Protein AF-A0A8H3C9H0-F1 (afdb_monomer_lite)

Secondary structure (DSSP, 8-state):
-------------PPPP------------------SS----SS---TTTT--GGGT--EEEE-SSEEEEE-SS-SSSS-EEEEESS----GGG--GGGHHHHHHHHHHHHHHHHHTT--GGG---

Sequence (125 aa):
MFSAPATSSLISVRRLDPTSMLICTRNQAIELKDDAHGSSTALNKCVFCDVRKELGFAVVYENDELIVFKDRNPAAKEHLLVITRRHVESIKSLNASDIPLLLRMRNAGSEALRALGISDDHQRY

Radius of gyration: 28.38 Å; chains: 1; bounding box: 62×46×79 Å

Foldseek 3Di:
DDDDDDDDDDDDDDDDDDDDDDDDDDDDDPPPPPPDDDDDDDDDPPPVLDDDVVVPWQWQDDDPFKTKTFDPDDPDPGDIDIDTNGDDPDPVPDDPVCVVVVVVSVVRVCVSCVVVVHHPVPDDD

Organism: NCBI:txid456999

pLDDT: mean 76.18, std 22.74, range [30.81, 97.0]

Structure (mmCIF, N/CA/C/O backbone):
data_AF-A0A8H3C9H0-F1
#
_entry.id   AF-A0A8H3C9H0-F1
#
loop_
_atom_site.group_PDB
_atom_site.id
_atom_site.type_symbol
_atom_site.label_atom_id
_atom_site.label_alt_id
_atom_site.label_comp_id
_atom_site.label_asym_id
_atom_site.label_entity_id
_atom_site.label_seq_id
_atom_site.pdbx_PDB_ins_code
_atom_site.Cartn_x
_atom_site.Cartn_y
_atom_site.Cartn_z
_atom_site.occupancy
_atom_site.B_iso_or_equiv
_atom_site.auth_seq_id
_atom_site.auth_comp_id
_atom_site.auth_asym_id
_atom_site.auth_atom_id
_atom_site.pdbx_PDB_model_num
ATOM 1 N N . MET A 1 1 ? -45.634 -12.107 63.632 1.00 44.91 1 MET A N 1
ATOM 2 C CA . MET A 1 1 ? -45.842 -10.875 64.428 1.00 44.91 1 MET A CA 1
ATOM 3 C C . MET A 1 1 ? -44.656 -9.948 64.182 1.00 44.91 1 MET A C 1
ATOM 5 O O . MET A 1 1 ? -43.566 -10.478 64.024 1.00 44.91 1 MET A O 1
ATOM 9 N N . PHE A 1 2 ? -44.903 -8.629 64.138 1.00 37.78 2 PHE A N 1
ATOM 10 C CA . PHE A 1 2 ? -44.046 -7.508 63.679 1.00 37.78 2 PHE A CA 1
ATOM 11 C C . PHE A 1 2 ? -44.019 -7.340 62.149 1.00 37.78 2 PHE A C 1
ATOM 13 O O . PHE A 1 2 ? -43.265 -8.003 61.455 1.00 37.78 2 PHE A O 1
ATOM 20 N N . SER A 1 3 ? -45.025 -6.700 61.541 1.00 33.75 3 SER A N 1
ATOM 21 C CA . SER A 1 3 ? -45.382 -5.263 61.555 1.00 33.75 3 SER A CA 1
ATOM 22 C C . SER A 1 3 ? -44.384 -4.395 60.787 1.00 33.75 3 SER A C 1
ATOM 24 O O . SER A 1 3 ? -43.254 -4.200 61.223 1.00 33.75 3 SER A O 1
ATOM 26 N N . ALA A 1 4 ? -44.860 -3.852 59.662 1.00 45.81 4 ALA A N 1
ATOM 27 C CA . ALA A 1 4 ? -44.258 -2.739 58.932 1.00 45.81 4 ALA A CA 1
ATOM 28 C C . ALA A 1 4 ? -44.182 -1.471 59.810 1.00 45.81 4 ALA A C 1
ATOM 30 O O . ALA A 1 4 ? -44.841 -1.402 60.855 1.00 45.81 4 ALA A O 1
ATOM 31 N N . PRO A 1 5 ? -43.435 -0.446 59.363 1.00 51.41 5 PRO A N 1
ATOM 32 C CA . PRO A 1 5 ? -44.154 0.676 58.759 1.00 51.41 5 PRO A CA 1
ATOM 33 C C . PRO A 1 5 ? -43.465 1.313 57.539 1.00 51.41 5 PRO A C 1
ATOM 35 O O . PRO A 1 5 ? -42.270 1.176 57.296 1.00 51.41 5 PRO A O 1
ATOM 38 N N . ALA A 1 6 ? -44.294 2.025 56.780 1.00 46.22 6 ALA A N 1
ATOM 39 C CA . ALA A 1 6 ? -43.964 2.844 55.626 1.00 46.22 6 ALA A CA 1
ATOM 40 C C . ALA A 1 6 ? -43.165 4.104 55.992 1.00 46.22 6 ALA A C 1
ATOM 42 O O . ALA A 1 6 ? -43.411 4.706 57.036 1.00 46.22 6 ALA A O 1
ATOM 43 N N . THR A 1 7 ? -42.335 4.590 55.065 1.00 50.25 7 THR A N 1
ATOM 44 C CA . THR A 1 7 ? -41.917 5.996 55.038 1.00 50.25 7 THR A CA 1
ATOM 45 C C . THR A 1 7 ? -41.959 6.555 53.616 1.00 50.25 7 THR A C 1
ATOM 47 O O . THR A 1 7 ? -41.186 6.220 52.724 1.00 50.25 7 THR A O 1
ATOM 50 N N . SER A 1 8 ? -42.947 7.428 53.443 1.00 45.56 8 SER A N 1
ATOM 51 C CA . SER A 1 8 ? -43.071 8.462 52.422 1.00 45.56 8 SER A CA 1
ATOM 52 C C . SER A 1 8 ? -41.812 9.334 52.356 1.00 45.56 8 SER A C 1
ATOM 54 O O . SER A 1 8 ? -41.285 9.727 53.396 1.00 45.56 8 SER A O 1
ATOM 56 N N . SER A 1 9 ? -41.351 9.687 51.153 1.00 50.50 9 SER A N 1
ATOM 57 C CA . SER A 1 9 ? -40.439 10.820 50.938 1.00 50.50 9 SER A CA 1
ATOM 58 C C . SER A 1 9 ? -40.607 11.406 49.533 1.00 50.50 9 SER A C 1
ATOM 60 O O . SER A 1 9 ? -39.954 11.017 48.574 1.00 50.50 9 SER A O 1
ATOM 62 N N . LEU A 1 10 ? -41.559 12.338 49.470 1.00 48.50 10 LEU A N 1
ATOM 63 C CA . LEU A 1 10 ? -41.477 13.671 48.864 1.00 48.50 10 LEU A CA 1
ATOM 64 C C . LEU A 1 10 ? -40.963 13.819 47.419 1.00 48.50 10 LEU A C 1
ATOM 66 O O . LEU A 1 10 ? -39.772 13.853 47.122 1.00 48.50 10 LEU A O 1
ATOM 70 N N . ILE A 1 11 ? -41.939 14.110 46.559 1.00 44.66 11 ILE A N 1
ATOM 71 C CA . ILE A 1 11 ? -41.829 14.851 45.301 1.00 44.66 11 ILE A 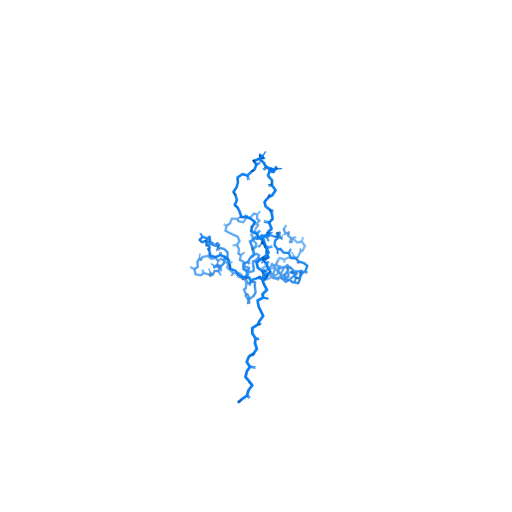CA 1
ATOM 72 C C . ILE A 1 11 ? -41.070 16.168 45.544 1.00 44.66 11 ILE A C 1
ATOM 74 O O . ILE A 1 11 ? -41.535 17.027 46.294 1.00 44.66 11 ILE A O 1
ATOM 78 N N . SER A 1 12 ? -39.926 16.355 44.880 1.00 44.44 12 SER A N 1
ATOM 79 C CA . SER A 1 12 ? -39.253 17.656 44.798 1.00 44.44 12 SER A CA 1
ATOM 80 C C . SER A 1 12 ? -39.630 18.339 43.486 1.00 44.44 12 SER A C 1
ATOM 82 O O . SER A 1 12 ? -39.139 17.995 42.412 1.00 44.44 12 SER A O 1
ATOM 84 N N . VAL A 1 13 ? -40.536 19.310 43.587 1.00 44.16 13 VAL A N 1
ATOM 85 C CA . VAL A 1 13 ? -40.874 20.255 42.520 1.00 44.16 13 VAL A CA 1
ATOM 86 C C . VAL A 1 13 ? -39.705 21.229 42.378 1.00 44.16 13 VAL A C 1
ATOM 88 O O . VAL A 1 13 ? -39.478 22.059 43.259 1.00 44.16 13 VAL A O 1
ATOM 91 N N . ARG A 1 14 ? -38.951 21.152 41.277 1.00 48.72 14 ARG A N 1
ATOM 92 C CA . ARG A 1 14 ? -38.023 22.229 40.910 1.00 48.72 14 ARG A CA 1
ATOM 93 C C . ARG A 1 14 ? -38.768 23.273 40.084 1.00 48.72 14 ARG A C 1
ATOM 95 O O . ARG A 1 14 ? -39.446 22.950 39.114 1.00 48.72 14 ARG A O 1
ATOM 102 N N . ARG A 1 15 ? -38.657 24.521 40.543 1.00 43.53 15 ARG A N 1
ATOM 103 C CA . ARG A 1 15 ? -39.231 25.731 39.949 1.00 43.53 15 ARG A CA 1
ATOM 104 C C . ARG A 1 15 ? -38.775 25.889 38.495 1.00 43.53 15 ARG A C 1
ATOM 106 O O . ARG A 1 15 ? -37.584 25.778 38.221 1.00 43.53 15 ARG A O 1
ATOM 113 N N . LEU A 1 16 ? -39.719 26.192 37.604 1.00 44.84 16 LEU A N 1
ATOM 114 C CA . LEU A 1 16 ? -39.423 26.804 36.311 1.00 44.84 16 LEU A CA 1
ATOM 115 C C . LEU A 1 16 ? -39.051 28.272 36.547 1.00 44.84 16 LEU A C 1
ATOM 117 O O . LEU A 1 16 ? -39.816 29.002 37.178 1.00 44.84 16 LEU A O 1
ATOM 121 N N . ASP A 1 17 ? -37.884 28.680 36.055 1.00 51.53 17 ASP A N 1
ATOM 122 C CA . ASP A 1 17 ? -37.492 30.087 35.995 1.00 51.53 17 ASP A CA 1
ATOM 123 C C . ASP A 1 17 ? -38.123 30.746 34.747 1.00 51.53 17 ASP A C 1
ATOM 125 O O . ASP A 1 17 ? -38.051 30.162 33.661 1.00 51.53 17 ASP A O 1
ATOM 129 N N . PRO A 1 18 ? -38.786 31.911 34.870 1.00 47.03 18 PRO A N 1
ATOM 130 C CA . PRO A 1 18 ? -39.618 32.475 33.807 1.00 47.03 18 PRO A CA 1
ATOM 131 C C . PRO A 1 18 ? -38.886 33.378 32.795 1.00 47.03 18 PRO A C 1
ATOM 133 O O . PRO A 1 18 ? -39.558 34.068 32.029 1.00 47.03 18 PRO A O 1
ATOM 136 N N . THR A 1 19 ? -37.548 33.391 32.728 1.00 43.81 19 THR A N 1
ATOM 137 C CA . THR A 1 19 ? -36.838 34.419 31.936 1.00 43.81 19 THR A CA 1
ATOM 138 C C . THR A 1 19 ? -35.693 33.883 31.069 1.00 43.81 19 THR A C 1
ATOM 140 O O . THR A 1 19 ? -34.533 34.230 31.259 1.00 43.81 19 THR A O 1
ATOM 143 N N . SER A 1 20 ? -36.001 33.082 30.044 1.00 43.41 20 SER A N 1
ATOM 144 C CA . SER A 1 20 ? -35.116 32.957 28.866 1.00 43.41 20 SER A CA 1
ATOM 145 C C . SER A 1 20 ? -35.881 32.655 27.571 1.00 43.41 20 SER A C 1
ATOM 147 O O . SER A 1 20 ? -35.597 31.733 26.809 1.00 43.41 20 SER A O 1
ATOM 149 N N . MET A 1 21 ? -36.869 33.498 27.270 1.00 40.41 21 MET A N 1
ATOM 150 C CA . MET A 1 21 ? -37.310 33.688 25.889 1.00 40.41 21 MET A CA 1
ATOM 151 C C . MET A 1 21 ? -36.225 34.479 25.136 1.00 40.41 21 MET A C 1
ATOM 153 O O . MET A 1 21 ? -36.143 35.689 25.298 1.00 40.41 21 MET A O 1
ATOM 157 N N . LEU A 1 22 ? -35.382 33.801 24.349 1.00 40.22 22 LEU A N 1
ATOM 158 C CA . LEU A 1 22 ? -35.253 34.017 22.896 1.00 40.22 22 LEU A CA 1
ATOM 159 C C . LEU A 1 22 ? -34.189 33.068 22.282 1.00 40.22 22 LEU A C 1
ATOM 161 O O . LEU A 1 22 ? -32.989 33.291 22.374 1.00 40.22 22 LEU A O 1
ATOM 165 N N . ILE A 1 23 ? -34.707 32.048 21.585 1.00 38.81 23 ILE A N 1
ATOM 166 C CA . ILE A 1 23 ? -34.220 31.461 20.321 1.00 38.81 23 ILE A CA 1
ATOM 167 C C . ILE A 1 23 ? -32.865 30.719 20.336 1.00 38.81 23 ILE A C 1
ATOM 169 O O . ILE A 1 23 ? -31.824 31.264 19.997 1.00 38.81 23 ILE A O 1
ATOM 173 N N . CYS A 1 24 ? -32.931 29.395 20.481 1.00 30.81 24 CYS A N 1
ATOM 174 C CA . CYS A 1 24 ? -32.524 28.512 19.384 1.00 30.81 24 CYS A CA 1
ATOM 175 C C . CYS A 1 24 ? -33.338 27.218 19.478 1.00 30.81 24 CYS A C 1
ATOM 177 O O . CYS A 1 24 ? -33.332 26.506 20.480 1.00 30.81 24 CYS A O 1
ATOM 179 N N . THR A 1 25 ? -34.147 26.978 18.459 1.00 39.56 25 THR A N 1
ATOM 180 C CA . THR A 1 25 ? -35.031 25.826 18.345 1.00 39.56 25 THR A CA 1
ATOM 181 C C . THR A 1 25 ? -34.257 24.514 18.314 1.00 39.56 25 THR A C 1
ATOM 183 O O . THR A 1 25 ? -33.385 24.332 17.477 1.00 39.56 25 THR A O 1
ATOM 186 N N . ARG A 1 26 ? -34.730 23.581 19.145 1.00 42.97 26 ARG A N 1
ATOM 187 C CA . ARG A 1 26 ? -34.821 22.135 18.901 1.00 42.97 26 ARG A CA 1
ATOM 188 C C . ARG A 1 26 ? -33.538 21.368 18.541 1.00 42.97 26 ARG A C 1
ATOM 190 O O . ARG A 1 26 ? -33.088 21.338 17.406 1.00 42.97 26 ARG A O 1
ATOM 197 N N . ASN A 1 27 ? -33.252 20.487 19.494 1.00 42.94 27 ASN A N 1
ATOM 198 C CA . ASN A 1 27 ? -33.105 19.044 19.322 1.00 42.94 27 ASN A CA 1
ATOM 199 C C . ASN A 1 27 ? -31.699 18.472 19.128 1.00 42.94 27 ASN A C 1
ATOM 201 O O . ASN A 1 27 ? -31.125 18.494 18.050 1.00 42.94 27 ASN A O 1
ATOM 205 N N . GLN A 1 28 ? -31.333 17.772 20.207 1.00 45.09 28 GLN A N 1
ATOM 206 C CA . GLN A 1 28 ? -30.392 16.665 20.337 1.00 45.09 28 GLN A CA 1
ATOM 207 C C . GLN A 1 28 ? -28.917 17.052 20.407 1.00 45.09 28 GLN A C 1
ATOM 209 O O . GLN A 1 28 ? -28.188 17.085 19.424 1.00 45.09 28 GLN A O 1
ATOM 214 N N . ALA A 1 29 ? -28.475 17.227 21.654 1.00 44.88 29 ALA A N 1
ATOM 215 C CA . ALA A 1 29 ? -27.148 16.801 22.056 1.00 44.88 29 ALA A CA 1
ATOM 216 C C . ALA A 1 29 ? -27.013 15.304 21.733 1.00 44.88 29 ALA A C 1
ATOM 218 O O . ALA A 1 29 ? -27.636 14.465 22.385 1.00 44.88 29 ALA A O 1
ATOM 219 N N . ILE A 1 30 ? -26.249 14.980 20.696 1.00 48.16 30 ILE A N 1
ATOM 220 C CA . ILE A 1 30 ? -25.671 13.650 20.551 1.00 48.16 30 ILE A CA 1
ATOM 221 C C . ILE A 1 30 ? -24.359 13.724 21.323 1.00 48.16 30 ILE A C 1
ATOM 223 O O . ILE A 1 30 ? -23.412 14.379 20.888 1.00 48.16 30 ILE A O 1
ATOM 227 N N . GLU A 1 31 ? -24.328 13.116 22.506 1.00 45.62 31 GLU A N 1
ATOM 228 C CA . GLU A 1 31 ? -23.061 12.812 23.161 1.00 45.62 31 GLU A CA 1
ATOM 229 C C . GLU A 1 31 ? -22.352 11.756 22.310 1.00 45.62 31 GLU A C 1
ATOM 231 O O . GLU A 1 31 ? -22.701 10.579 22.352 1.00 45.62 31 GLU A O 1
ATOM 236 N N . LEU A 1 32 ? -21.385 12.179 21.495 1.00 51.69 32 LEU A N 1
ATOM 237 C CA . LEU A 1 32 ? -20.516 11.258 20.769 1.00 51.69 32 LEU A CA 1
ATOM 238 C C . LEU A 1 32 ? -19.461 10.732 21.744 1.00 51.69 32 LEU A C 1
ATOM 240 O O . LEU A 1 32 ? -18.386 11.309 21.905 1.00 51.69 32 LEU A O 1
ATOM 244 N N . LYS A 1 33 ? -19.805 9.637 22.420 1.00 43.28 33 LYS A N 1
ATOM 245 C CA . LYS A 1 33 ? -18.835 8.669 22.929 1.00 43.28 33 LYS A CA 1
ATOM 246 C C . LYS A 1 33 ? -18.783 7.513 21.942 1.00 43.28 33 LYS A C 1
ATOM 248 O O . LYS A 1 33 ? -19.454 6.508 22.141 1.00 43.28 33 LYS A O 1
ATOM 253 N N . ASP A 1 34 ? -17.989 7.673 20.893 1.00 42.97 34 ASP A N 1
ATOM 254 C CA . ASP A 1 34 ? -17.656 6.566 20.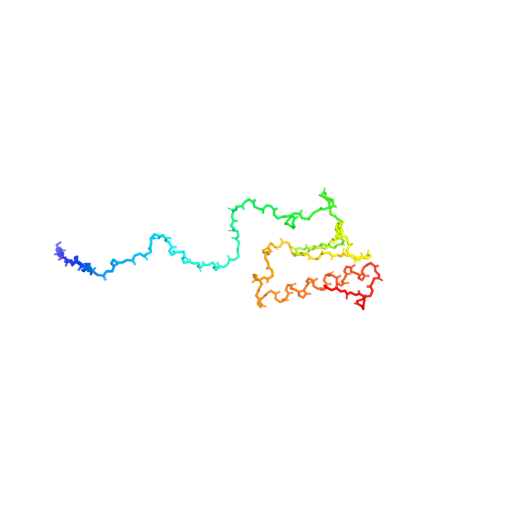002 1.00 42.97 34 ASP A CA 1
ATOM 255 C C . ASP A 1 34 ? -16.272 6.040 20.383 1.00 42.97 34 ASP A C 1
ATOM 257 O O . ASP A 1 34 ? -15.260 6.270 19.722 1.00 42.97 34 ASP A O 1
ATOM 261 N N . ASP A 1 35 ? -16.246 5.352 21.522 1.00 52.00 35 ASP A N 1
ATOM 262 C CA . ASP A 1 35 ? -15.157 4.466 21.892 1.00 52.00 35 ASP A CA 1
ATOM 263 C C . ASP A 1 35 ? -15.337 3.136 21.132 1.00 52.00 35 ASP A C 1
ATOM 265 O O . ASP A 1 35 ? -16.386 2.502 21.208 1.00 52.00 35 ASP A O 1
ATOM 269 N N . ALA A 1 36 ? -14.268 2.696 20.462 1.00 44.34 36 ALA A N 1
ATOM 270 C CA . ALA A 1 36 ? -14.043 1.355 19.903 1.00 44.34 36 ALA A CA 1
ATOM 271 C C . ALA A 1 36 ? -14.712 0.969 18.557 1.00 44.34 36 ALA A C 1
ATOM 273 O O . ALA A 1 36 ? -15.862 0.565 18.466 1.00 44.34 36 ALA A O 1
ATOM 274 N N . HIS A 1 37 ? -13.867 0.958 17.517 1.00 54.28 37 HIS A N 1
ATOM 275 C CA . HIS A 1 37 ? -13.727 -0.085 16.489 1.00 54.28 37 HIS A CA 1
ATOM 276 C C . HIS A 1 37 ? -14.972 -0.922 16.123 1.00 54.28 37 HIS A C 1
ATOM 278 O O . HIS A 1 37 ? -15.128 -2.050 16.587 1.00 54.28 37 HIS A O 1
ATOM 284 N N . GLY A 1 38 ? -15.731 -0.446 15.130 1.00 50.69 38 GLY A N 1
ATOM 285 C CA . GLY A 1 38 ? -16.519 -1.311 14.250 1.00 50.69 38 GLY A CA 1
ATOM 286 C C . GLY A 1 38 ? -17.951 -0.856 13.980 1.00 50.69 38 GLY A C 1
ATOM 287 O O . GLY A 1 38 ? -18.825 -1.019 14.818 1.00 50.69 38 GLY A O 1
ATOM 288 N N . SER A 1 39 ? -18.180 -0.479 12.717 1.00 58.94 39 SER A N 1
ATOM 289 C CA . SER A 1 39 ? -19.463 -0.477 11.997 1.00 58.94 39 SER A CA 1
ATOM 290 C C . SER A 1 39 ? -20.453 0.662 12.277 1.00 58.94 39 SER A C 1
ATOM 292 O O . SER A 1 39 ? -21.085 0.727 13.324 1.00 58.94 39 SER A O 1
ATOM 294 N N . SER A 1 40 ? -20.715 1.467 11.241 1.00 46.12 40 SER A N 1
ATOM 295 C CA . SER A 1 40 ? -22.002 2.141 11.069 1.00 46.12 40 SER A CA 1
ATOM 296 C C . SER A 1 40 ? -22.538 1.848 9.668 1.00 46.12 40 SER A C 1
ATOM 298 O O . SER A 1 40 ? -21.971 2.213 8.638 1.00 46.12 40 SER A O 1
ATOM 300 N N . THR A 1 41 ? -23.625 1.091 9.656 1.00 51.84 41 THR A N 1
ATOM 301 C CA . THR A 1 41 ? -24.437 0.687 8.515 1.00 51.84 41 THR A CA 1
ATOM 302 C C . THR A 1 41 ? -25.117 1.887 7.855 1.00 51.84 41 THR A C 1
ATOM 304 O O . THR A 1 41 ? -26.192 2.292 8.286 1.00 51.84 41 THR A O 1
ATOM 307 N N . ALA A 1 42 ? -24.545 2.395 6.759 1.00 43.69 42 ALA A N 1
ATOM 308 C CA . ALA A 1 42 ? -25.278 3.105 5.706 1.00 43.69 42 ALA A CA 1
ATOM 309 C C . ALA A 1 42 ? -24.496 3.089 4.372 1.00 43.69 42 ALA A C 1
ATOM 311 O O . ALA A 1 42 ? -23.614 3.904 4.138 1.00 43.69 42 ALA A O 1
ATOM 312 N N . LEU A 1 43 ? -24.816 2.106 3.521 1.00 49.78 43 LEU A N 1
ATOM 313 C CA . LEU A 1 43 ? -24.718 2.071 2.046 1.00 49.78 43 LEU A CA 1
ATOM 314 C C . LEU A 1 43 ? -23.579 2.812 1.306 1.00 49.78 43 LEU A C 1
ATOM 316 O O . LEU A 1 43 ? -23.778 3.228 0.171 1.00 49.78 43 LEU A O 1
ATOM 320 N N . ASN A 1 44 ? -22.361 2.863 1.836 1.00 57.16 44 ASN A N 1
ATOM 321 C CA . ASN A 1 44 ? -21.181 3.174 1.029 1.00 57.16 44 ASN A CA 1
ATOM 322 C C . ASN A 1 44 ? -20.303 1.928 0.933 1.00 57.16 44 ASN A C 1
ATOM 324 O O . ASN A 1 44 ? -19.451 1.670 1.780 1.00 57.16 44 ASN A O 1
ATOM 328 N N . LYS A 1 45 ? -20.542 1.113 -0.103 1.00 79.06 45 LYS A N 1
ATOM 329 C CA . LYS A 1 45 ? -19.651 -0.001 -0.450 1.00 79.06 45 LYS A CA 1
ATOM 330 C C . LYS A 1 45 ? -18.301 0.591 -0.854 1.00 79.06 45 LYS A C 1
ATOM 332 O O . LYS A 1 45 ? -18.139 1.056 -1.978 1.00 79.06 45 LYS A O 1
ATOM 337 N N . CYS A 1 46 ? -17.351 0.625 0.076 1.00 88.12 46 CYS A N 1
ATOM 338 C CA . CYS A 1 46 ? -15.993 1.061 -0.214 1.00 88.12 46 CYS A CA 1
ATOM 339 C C . CYS A 1 46 ? -15.371 0.110 -1.243 1.00 88.12 46 CYS A C 1
ATOM 341 O O . CYS A 1 46 ? -15.302 -1.099 -1.018 1.00 88.12 46 CYS A O 1
ATOM 343 N N . VAL A 1 47 ? -14.895 0.664 -2.359 1.00 88.69 47 VAL A N 1
ATOM 344 C CA . VAL A 1 47 ? -14.283 -0.102 -3.459 1.00 88.69 47 VAL A CA 1
ATOM 345 C C . VAL A 1 47 ? -13.008 -0.840 -3.042 1.00 88.69 47 VAL A C 1
ATOM 347 O O . VAL A 1 47 ? -12.615 -1.796 -3.699 1.00 88.69 47 VAL A O 1
ATOM 350 N N . PHE A 1 48 ? -12.382 -0.417 -1.940 1.00 91.44 48 PHE A N 1
ATOM 351 C CA . PHE A 1 48 ? -11.156 -1.008 -1.407 1.00 91.44 48 PHE A CA 1
ATOM 352 C C . PHE A 1 48 ? -11.404 -2.061 -0.319 1.00 91.44 48 PHE A C 1
ATOM 354 O O . PHE A 1 48 ? -10.473 -2.757 0.069 1.00 91.44 48 PHE A O 1
ATOM 361 N N . CYS A 1 49 ? -12.641 -2.218 0.167 1.00 91.31 49 CYS A N 1
ATOM 362 C CA . CYS A 1 49 ? -12.945 -3.251 1.163 1.00 91.31 49 CYS A CA 1
ATOM 363 C C . CYS A 1 49 ? -13.024 -4.664 0.565 1.00 91.31 49 CYS A C 1
ATOM 365 O O . CYS A 1 49 ? -12.870 -5.632 1.302 1.00 91.31 49 CYS A O 1
ATOM 367 N N . ASP A 1 50 ? -13.261 -4.794 -0.744 1.00 87.81 50 ASP A N 1
ATOM 368 C CA . ASP A 1 50 ? -13.327 -6.081 -1.452 1.00 87.81 50 ASP A CA 1
ATOM 369 C C . ASP A 1 50 ? -12.337 -6.087 -2.625 1.00 87.81 50 ASP A C 1
ATOM 371 O O . ASP A 1 50 ? -12.715 -6.081 -3.795 1.00 87.81 50 ASP A O 1
ATOM 375 N N . VAL A 1 51 ? -11.041 -6.032 -2.310 1.00 91.88 51 VAL A N 1
ATOM 376 C CA . VAL A 1 51 ? -9.976 -6.188 -3.308 1.00 91.88 51 VAL A CA 1
ATOM 377 C C . VAL A 1 51 ? -9.641 -7.666 -3.443 1.00 91.88 51 VAL A C 1
ATOM 379 O O . VAL A 1 51 ? -9.117 -8.284 -2.517 1.00 91.88 51 VAL A O 1
ATOM 382 N N . ARG A 1 52 ? -9.934 -8.222 -4.619 1.00 90.88 52 ARG A N 1
ATOM 383 C CA . ARG A 1 52 ? -9.660 -9.618 -4.974 1.00 90.88 52 ARG A CA 1
ATOM 384 C C . ARG A 1 52 ? -9.391 -9.761 -6.468 1.00 90.88 52 ARG A C 1
ATOM 386 O O . ARG A 1 52 ? -9.884 -8.968 -7.276 1.00 90.88 52 ARG A O 1
ATOM 393 N N . LYS A 1 53 ? -8.609 -10.773 -6.844 1.00 89.88 53 LYS A N 1
ATOM 394 C CA . LYS A 1 53 ? -8.168 -10.985 -8.235 1.00 89.88 53 LYS A CA 1
ATOM 395 C C . LYS A 1 53 ? -9.348 -11.222 -9.183 1.00 89.88 53 LYS A C 1
ATOM 397 O O . LYS A 1 53 ? -9.311 -10.774 -10.324 1.00 89.88 53 LYS A O 1
ATOM 402 N N . GLU A 1 54 ? -10.429 -11.832 -8.698 1.00 90.50 54 GLU A N 1
ATOM 403 C CA . GLU A 1 54 ? -11.646 -12.127 -9.469 1.00 90.50 54 GLU A CA 1
ATOM 404 C C . GLU A 1 54 ? -12.399 -10.859 -9.896 1.00 90.50 54 GLU A C 1
ATOM 406 O O . GLU A 1 54 ? -13.132 -10.881 -10.881 1.00 90.50 54 GLU A O 1
ATOM 411 N N . LEU A 1 55 ? -12.203 -9.744 -9.183 1.00 88.94 55 LEU A N 1
ATOM 412 C CA . LEU A 1 55 ? -12.763 -8.436 -9.535 1.00 88.94 55 LEU A CA 1
ATOM 413 C C . LEU A 1 55 ? -11.841 -7.622 -10.462 1.00 88.94 55 LEU A C 1
ATOM 415 O O . LEU A 1 55 ? -12.121 -6.459 -10.741 1.00 88.94 55 LEU A O 1
ATOM 419 N N . GLY A 1 56 ? -10.751 -8.223 -10.954 1.00 91.31 56 GLY A N 1
ATOM 420 C CA . GLY A 1 56 ? -9.827 -7.605 -11.907 1.00 91.31 56 GLY A CA 1
ATOM 421 C C . GLY A 1 56 ? -8.690 -6.799 -11.275 1.00 91.31 56 GLY A C 1
ATOM 422 O O . GLY A 1 56 ? -7.990 -6.080 -11.986 1.00 91.31 56 GLY A O 1
ATOM 423 N N . PHE A 1 57 ? -8.477 -6.905 -9.960 1.00 94.50 57 PHE A N 1
ATOM 424 C CA . PHE A 1 57 ? -7.334 -6.270 -9.304 1.00 94.50 57 PHE A CA 1
ATOM 425 C C . PHE A 1 57 ? -6.039 -7.040 -9.580 1.00 94.50 57 PHE A C 1
ATOM 427 O O . PHE A 1 57 ? -5.946 -8.247 -9.352 1.00 94.50 57 PHE A O 1
ATOM 434 N N . ALA A 1 58 ? -5.002 -6.322 -10.014 1.00 95.00 58 ALA A N 1
ATOM 435 C CA . ALA A 1 58 ? -3.664 -6.869 -10.220 1.00 95.00 58 ALA A CA 1
ATOM 436 C C . ALA A 1 58 ? -2.899 -6.948 -8.887 1.00 95.00 58 ALA A C 1
ATOM 438 O O . ALA A 1 58 ? -2.002 -6.146 -8.623 1.00 95.00 58 ALA A O 1
ATOM 439 N N . VAL A 1 59 ? -3.303 -7.889 -8.029 1.00 95.00 59 VAL A N 1
ATOM 440 C CA . VAL A 1 59 ? -2.711 -8.115 -6.701 1.00 95.00 59 VAL A CA 1
ATOM 441 C C . VAL A 1 59 ? -1.324 -8.743 -6.836 1.00 95.00 59 VAL A C 1
ATOM 443 O O . VAL A 1 59 ? -1.179 -9.804 -7.446 1.00 95.00 59 VAL A O 1
ATOM 446 N N . VAL A 1 60 ? -0.321 -8.091 -6.245 1.00 94.12 60 VAL A N 1
ATOM 447 C CA . VAL A 1 60 ? 1.092 -8.513 -6.269 1.00 94.12 60 VAL A CA 1
ATOM 448 C C . VAL A 1 60 ? 1.548 -9.110 -4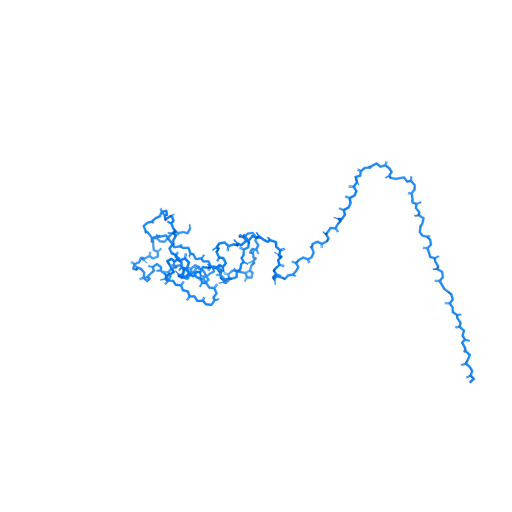.940 1.00 94.12 60 VAL A C 1
ATOM 450 O O . VAL A 1 60 ? 2.407 -9.985 -4.929 1.00 94.12 60 VAL A O 1
ATOM 453 N N . TYR A 1 61 ? 0.956 -8.666 -3.833 1.00 91.75 61 TYR A N 1
ATOM 454 C CA . TYR A 1 61 ? 1.251 -9.139 -2.486 1.00 91.75 61 TYR A CA 1
ATOM 455 C C . TYR A 1 61 ? -0.030 -9.114 -1.658 1.00 91.75 61 TYR A C 1
ATOM 457 O O . TYR A 1 61 ? -0.837 -8.193 -1.777 1.00 91.75 61 TYR A O 1
ATOM 465 N N . GLU A 1 62 ? -0.219 -10.117 -0.813 1.00 92.50 62 GLU A N 1
ATOM 466 C CA . GLU A 1 62 ? -1.419 -10.270 -0.001 1.00 92.50 62 GLU A CA 1
ATOM 467 C C . GLU A 1 62 ? -1.070 -11.059 1.258 1.00 92.50 62 GLU A C 1
ATOM 469 O O . GLU A 1 62 ? -0.420 -12.100 1.181 1.00 92.50 62 GLU A O 1
ATOM 474 N N . ASN A 1 63 ? -1.494 -10.556 2.413 1.00 92.00 63 ASN A N 1
ATOM 475 C CA . ASN A 1 63 ? -1.441 -11.269 3.681 1.00 92.00 63 ASN A CA 1
ATOM 476 C C . ASN A 1 63 ? -2.740 -11.017 4.478 1.00 92.00 63 ASN A C 1
ATOM 478 O O . ASN A 1 63 ? -3.714 -10.461 3.950 1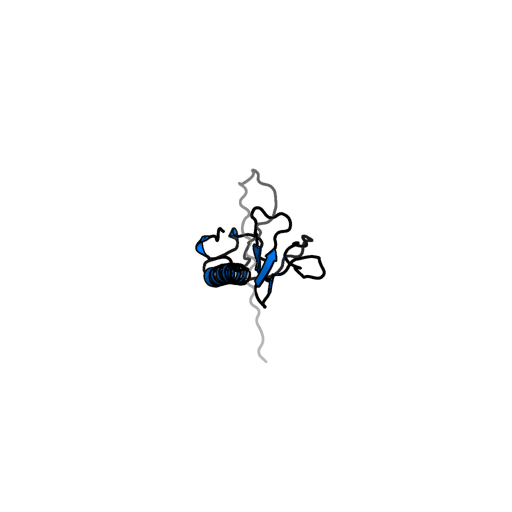.00 92.00 63 ASN A O 1
ATOM 482 N N . ASP A 1 64 ? -2.760 -11.439 5.743 1.00 91.94 64 ASP A N 1
ATOM 483 C CA . ASP A 1 64 ? -3.946 -11.352 6.604 1.00 91.94 64 ASP A CA 1
ATOM 484 C C . ASP A 1 64 ? -4.360 -9.907 6.941 1.00 91.94 64 ASP A C 1
ATOM 486 O O . ASP A 1 64 ? -5.528 -9.641 7.219 1.00 91.94 64 ASP A O 1
ATOM 490 N N . GLU A 1 65 ? -3.429 -8.951 6.903 1.00 93.50 65 GLU A N 1
ATOM 491 C CA . GLU A 1 65 ? -3.663 -7.566 7.329 1.00 93.50 65 GLU A CA 1
ATOM 492 C C . GLU A 1 65 ? -3.638 -6.562 6.166 1.00 93.50 65 GLU A C 1
ATOM 494 O O . GLU A 1 65 ? -4.349 -5.554 6.198 1.00 93.50 65 GLU A O 1
ATOM 499 N N . LEU A 1 66 ? -2.846 -6.837 5.131 1.00 96.19 66 LEU A N 1
ATOM 500 C CA . LEU A 1 66 ? -2.474 -5.932 4.051 1.00 96.19 66 LEU A CA 1
ATOM 501 C C . LEU A 1 66 ? -2.633 -6.596 2.683 1.00 96.19 66 LEU A C 1
ATOM 503 O O . LEU A 1 66 ? -2.422 -7.796 2.506 1.00 96.19 66 LEU A O 1
ATOM 507 N N . ILE A 1 67 ? -2.932 -5.776 1.683 1.00 96.31 67 ILE A N 1
ATOM 508 C CA . ILE A 1 67 ? -2.946 -6.175 0.279 1.00 96.31 67 ILE A CA 1
ATOM 509 C C . ILE A 1 67 ? -2.313 -5.071 -0.567 1.00 96.31 67 ILE A C 1
ATOM 511 O O . ILE A 1 67 ? -2.529 -3.881 -0.330 1.00 96.31 67 ILE A O 1
ATOM 515 N N . VAL A 1 68 ? -1.497 -5.478 -1.536 1.00 96.56 68 VAL A N 1
ATOM 516 C CA . VAL A 1 68 ? -0.798 -4.590 -2.465 1.00 96.56 68 VAL A CA 1
ATOM 517 C C . VAL A 1 68 ? -1.164 -4.976 -3.884 1.00 96.56 68 VAL A C 1
ATOM 519 O O . VAL A 1 68 ? -1.066 -6.142 -4.276 1.00 96.56 68 VAL A O 1
ATOM 522 N N . PHE A 1 69 ? -1.566 -3.993 -4.678 1.00 96.50 69 PHE A N 1
ATOM 523 C CA . PHE A 1 69 ? -1.966 -4.200 -6.065 1.00 96.50 69 PHE A CA 1
ATOM 524 C C . PHE A 1 69 ? -1.547 -3.020 -6.943 1.00 96.50 69 PHE A C 1
ATOM 526 O O . PHE A 1 69 ? -1.258 -1.932 -6.444 1.00 96.50 69 PHE A O 1
ATOM 533 N N . LYS A 1 70 ? -1.490 -3.239 -8.261 1.00 95.81 70 LYS A N 1
ATOM 534 C CA . LYS A 1 70 ? -1.173 -2.170 -9.219 1.00 95.81 70 LYS A CA 1
ATOM 535 C C . LYS A 1 70 ? -2.344 -1.202 -9.363 1.00 95.81 70 LYS A C 1
ATOM 537 O O . LYS A 1 70 ? -3.487 -1.636 -9.506 1.00 95.81 70 LYS A O 1
ATOM 542 N N . ASP A 1 71 ? -2.049 0.094 -9.379 1.00 94.94 71 ASP A N 1
ATOM 543 C CA . ASP A 1 71 ? -3.049 1.117 -9.677 1.00 94.94 71 ASP A CA 1
ATOM 544 C C . ASP A 1 71 ? -3.600 0.927 -11.103 1.00 94.94 71 ASP A C 1
ATOM 546 O O 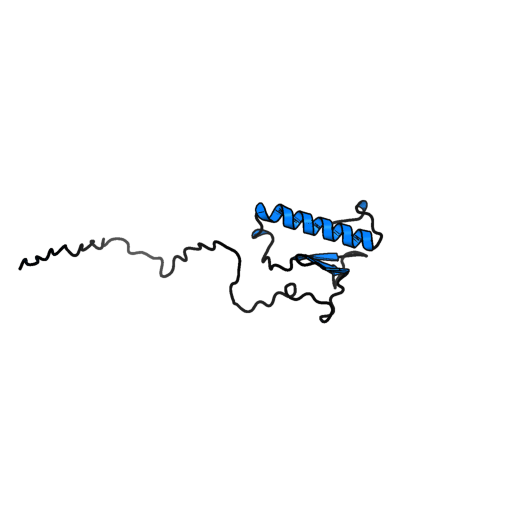. ASP A 1 71 ? -2.863 0.613 -12.041 1.00 94.94 71 ASP A O 1
ATOM 550 N N . ARG A 1 72 ? -4.910 1.128 -11.273 1.00 93.00 72 ARG A N 1
ATOM 551 C CA . ARG A 1 72 ? -5.579 1.088 -12.578 1.00 93.00 72 ARG A CA 1
ATOM 552 C C . ARG A 1 72 ? -5.175 2.267 -13.468 1.00 93.00 72 ARG A C 1
ATOM 554 O O . ARG A 1 72 ? -5.175 2.120 -14.688 1.00 93.00 72 ARG A O 1
ATOM 561 N N . ASN A 1 73 ? -4.871 3.421 -12.880 1.00 93.38 73 ASN A N 1
ATOM 562 C CA . ASN A 1 73 ? -4.430 4.626 -13.575 1.00 93.38 73 ASN A CA 1
ATOM 563 C C . ASN A 1 73 ? -3.067 5.083 -13.022 1.00 93.38 73 ASN A C 1
ATOM 565 O O . ASN A 1 73 ? -2.994 6.036 -12.243 1.00 93.38 73 ASN A O 1
ATOM 569 N N . PRO A 1 74 ? -1.980 4.379 -13.375 1.00 93.19 74 PRO A N 1
ATOM 570 C CA . PRO A 1 74 ? -0.681 4.583 -12.753 1.00 93.19 74 PRO A CA 1
ATOM 571 C C . PRO A 1 74 ? -0.070 5.945 -13.119 1.00 93.19 74 PRO A C 1
ATOM 573 O O . PRO A 1 74 ? 0.001 6.317 -14.288 1.00 93.19 74 PRO A O 1
ATOM 576 N N . ALA A 1 75 ? 0.434 6.670 -12.115 1.00 91.69 75 ALA A N 1
ATOM 577 C CA . ALA A 1 75 ? 1.147 7.941 -12.299 1.00 91.69 75 ALA A CA 1
ATOM 578 C C . ALA A 1 75 ? 2.659 7.762 -12.567 1.00 91.69 75 ALA A C 1
ATOM 580 O O . ALA A 1 75 ? 3.376 8.730 -12.819 1.00 91.69 75 ALA A O 1
ATOM 581 N N . ALA A 1 76 ? 3.152 6.523 -12.500 1.00 90.62 76 ALA A N 1
ATOM 582 C CA . ALA A 1 76 ? 4.542 6.138 -12.718 1.00 90.62 76 ALA A CA 1
ATOM 583 C C . ALA A 1 76 ? 4.611 4.766 -13.404 1.00 90.62 76 ALA A C 1
ATOM 585 O O . ALA A 1 76 ? 3.611 4.058 -13.481 1.00 90.62 76 ALA A O 1
ATOM 586 N N . LYS A 1 77 ? 5.801 4.373 -13.882 1.00 90.94 77 LYS A N 1
ATOM 587 C CA . LYS A 1 77 ? 6.011 3.075 -14.551 1.00 90.94 77 LYS A CA 1
ATOM 588 C C . LYS A 1 77 ? 5.542 1.896 -13.691 1.00 90.94 77 LYS A C 1
ATOM 590 O O . LYS A 1 77 ? 4.849 1.020 -14.191 1.00 90.94 77 LYS A O 1
ATOM 595 N N . GLU A 1 78 ? 5.906 1.903 -12.412 1.00 92.19 78 GLU A N 1
ATOM 596 C CA . GLU A 1 78 ? 5.335 1.009 -11.408 1.00 92.19 78 GLU A CA 1
ATOM 597 C C . GLU A 1 78 ? 4.671 1.874 -10.337 1.00 92.19 78 GLU A C 1
ATOM 599 O O . GLU A 1 78 ? 5.329 2.697 -9.701 1.00 92.19 78 GLU A O 1
ATOM 604 N N . HIS A 1 79 ? 3.357 1.717 -10.177 1.00 94.94 79 HIS A N 1
ATOM 605 C CA . HIS A 1 79 ? 2.560 2.418 -9.175 1.00 94.94 79 HIS A CA 1
ATOM 606 C C . HIS A 1 79 ? 1.723 1.387 -8.422 1.00 94.94 79 HIS A C 1
ATOM 608 O O . HIS A 1 79 ? 0.816 0.768 -8.986 1.00 94.94 79 HIS A O 1
ATOM 614 N N . LEU A 1 80 ? 2.094 1.155 -7.165 1.00 95.31 80 LEU A N 1
ATOM 615 C CA . LEU A 1 80 ? 1.478 0.161 -6.297 1.00 95.31 80 LEU A CA 1
ATOM 616 C C . LEU A 1 80 ? 0.715 0.868 -5.184 1.00 95.31 80 LEU A C 1
ATOM 618 O O . LEU A 1 80 ? 1.219 1.820 -4.594 1.00 95.31 80 LEU A O 1
ATOM 622 N N . LEU A 1 81 ? -0.469 0.358 -4.869 1.00 96.25 81 LEU A N 1
ATOM 623 C CA . LEU A 1 81 ? -1.260 0.807 -3.735 1.00 96.25 81 LEU A CA 1
ATOM 624 C C . LEU A 1 81 ? -1.194 -0.251 -2.642 1.00 96.25 81 LEU A C 1
ATOM 626 O O . LEU A 1 81 ? -1.523 -1.411 -2.888 1.00 96.25 81 LEU A O 1
ATOM 630 N N . VAL A 1 82 ? -0.779 0.158 -1.444 1.00 96.44 82 VAL A N 1
ATOM 631 C CA . VAL A 1 82 ? -0.820 -0.668 -0.233 1.00 96.44 82 VAL A CA 1
ATOM 632 C C . VAL A 1 82 ? -2.056 -0.274 0.558 1.00 96.44 82 VAL A C 1
ATOM 634 O O . VAL A 1 82 ? -2.182 0.881 0.965 1.00 96.44 82 VAL A O 1
ATOM 637 N N . ILE A 1 83 ? -2.956 -1.221 0.803 1.00 95.94 83 ILE A N 1
ATOM 638 C CA . ILE A 1 83 ? -4.159 -0.984 1.605 1.00 95.94 83 ILE A CA 1
ATOM 639 C C . ILE A 1 83 ? -4.284 -2.012 2.730 1.00 95.94 83 ILE A C 1
ATOM 641 O O . ILE A 1 83 ? -3.726 -3.110 2.672 1.00 95.94 83 ILE A O 1
ATOM 645 N N . THR A 1 84 ? -5.049 -1.651 3.755 1.00 95.56 84 THR A N 1
ATOM 646 C CA . THR A 1 84 ? -5.382 -2.515 4.888 1.00 95.56 84 THR A CA 1
ATOM 647 C C . THR A 1 84 ? -6.665 -3.295 4.615 1.00 95.56 84 THR A C 1
ATOM 649 O O . THR A 1 84 ? -7.604 -2.771 4.019 1.00 95.56 84 THR A O 1
ATOM 652 N N . ARG A 1 85 ? -6.749 -4.534 5.108 1.00 92.06 85 ARG A N 1
ATOM 653 C CA . ARG A 1 85 ? -7.996 -5.325 5.121 1.00 92.06 85 ARG A CA 1
ATOM 654 C C . ARG A 1 85 ? -9.052 -4.714 6.032 1.00 92.06 85 ARG A C 1
ATOM 656 O O . ARG A 1 85 ? -10.244 -4.769 5.745 1.00 92.06 85 ARG A O 1
ATOM 663 N N . ARG A 1 86 ? -8.603 -4.120 7.140 1.00 90.88 86 ARG A N 1
ATOM 664 C CA . ARG A 1 86 ? -9.445 -3.308 8.018 1.00 90.88 86 ARG A CA 1
ATOM 665 C C . ARG A 1 86 ? -9.813 -2.012 7.305 1.00 90.88 86 ARG A C 1
ATOM 667 O O . ARG A 1 86 ? -8.927 -1.312 6.820 1.00 90.88 86 ARG A O 1
ATOM 674 N N . HIS A 1 87 ? -11.096 -1.662 7.309 1.00 92.06 87 HIS A N 1
ATOM 675 C CA . HIS A 1 87 ? -11.538 -0.376 6.786 1.00 92.06 87 HIS A CA 1
ATOM 676 C C . HIS A 1 87 ? -11.074 0.761 7.702 1.00 92.06 87 HIS A C 1
ATOM 678 O O . HIS A 1 87 ? -11.316 0.739 8.911 1.00 92.06 87 HIS A O 1
ATOM 684 N N . VAL A 1 88 ? -10.423 1.753 7.104 1.00 91.25 88 VAL A N 1
ATOM 685 C CA . VAL A 1 88 ? -10.058 3.017 7.739 1.00 91.25 88 VAL A CA 1
ATOM 686 C C . VAL A 1 88 ? -10.639 4.119 6.865 1.00 91.25 88 VAL A C 1
ATOM 688 O O . VAL A 1 88 ? -10.314 4.197 5.683 1.00 91.25 88 VAL A O 1
ATOM 691 N N . GLU A 1 89 ? -11.521 4.940 7.430 1.00 89.19 89 GLU A N 1
ATOM 692 C CA . GLU A 1 89 ? -12.271 5.940 6.662 1.00 89.19 89 GLU A CA 1
ATOM 693 C C . GLU A 1 89 ? -11.357 7.033 6.097 1.00 89.19 89 GLU A C 1
ATOM 695 O O . GLU A 1 89 ? -11.488 7.443 4.945 1.00 89.19 89 GLU A O 1
ATOM 700 N N . SER A 1 90 ? -10.409 7.512 6.904 1.00 90.62 90 SER A N 1
ATOM 701 C CA . SER A 1 90 ? -9.452 8.527 6.477 1.00 90.62 90 SER A CA 1
ATOM 702 C C . SER A 1 90 ? -8.174 8.477 7.305 1.00 90.62 90 SER A C 1
ATOM 704 O O . SER A 1 90 ? -8.138 7.933 8.404 1.00 90.62 90 SER A O 1
ATOM 706 N N . ILE A 1 91 ? -7.116 9.134 6.832 1.00 90.69 91 ILE A N 1
ATOM 707 C CA . ILE A 1 91 ? -5.877 9.268 7.612 1.00 90.69 91 ILE A CA 1
ATOM 708 C C . ILE A 1 91 ? -6.095 9.983 8.959 1.00 90.69 91 ILE A C 1
ATOM 710 O O . ILE A 1 91 ? -5.334 9.776 9.897 1.00 90.69 91 ILE A O 1
ATOM 714 N N . LYS A 1 92 ? -7.157 10.796 9.079 1.00 93.75 92 LYS A N 1
ATOM 715 C CA . LYS A 1 92 ? -7.486 11.542 10.303 1.00 93.75 92 LYS A CA 1
ATOM 716 C C . LYS A 1 92 ? -8.001 10.648 11.431 1.00 93.75 92 LYS A C 1
ATOM 718 O O . LYS A 1 92 ? -7.958 11.072 12.578 1.00 93.75 92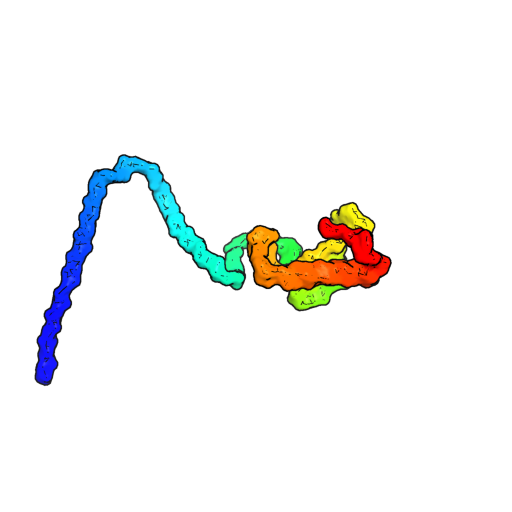 LYS A O 1
ATOM 723 N N . SER A 1 93 ? -8.489 9.446 11.119 1.00 91.75 93 SER A N 1
ATOM 724 C CA . SER A 1 93 ? -8.935 8.487 12.135 1.00 91.75 93 SER A CA 1
ATOM 725 C C . SER A 1 93 ? -7.792 7.647 12.713 1.00 91.75 93 SER A C 1
ATOM 727 O O . SER A 1 93 ? -8.033 6.824 13.592 1.00 91.75 93 SER A O 1
ATOM 729 N N . LEU A 1 94 ? -6.562 7.814 12.215 1.00 93.62 94 LEU A N 1
ATOM 730 C CA . LEU A 1 94 ? -5.393 7.118 12.745 1.00 93.62 94 LEU A CA 1
ATOM 731 C C . LEU A 1 94 ? -4.885 7.789 14.021 1.00 93.62 94 LEU A C 1
ATOM 733 O O . LEU A 1 94 ? -4.914 9.012 14.160 1.00 93.62 94 LEU A O 1
ATOM 737 N N . ASN A 1 95 ? -4.370 6.978 14.939 1.00 95.81 95 ASN A N 1
ATOM 738 C CA . ASN A 1 95 ? -3.781 7.429 16.196 1.00 95.81 95 ASN A CA 1
ATOM 739 C C . ASN A 1 95 ? -2.385 6.813 16.411 1.00 95.81 95 ASN A C 1
ATOM 741 O O . ASN A 1 95 ? -1.875 6.058 15.584 1.00 95.81 95 ASN A O 1
ATOM 745 N N . ALA A 1 96 ? -1.736 7.143 17.531 1.00 96.81 96 ALA A N 1
ATOM 746 C CA . ALA A 1 96 ? -0.381 6.669 17.826 1.00 96.81 96 ALA A CA 1
ATOM 747 C C . ALA A 1 96 ? -0.270 5.131 17.903 1.00 96.81 96 ALA A C 1
ATOM 749 O O . ALA A 1 96 ? 0.792 4.577 17.619 1.00 96.81 96 ALA A O 1
ATOM 750 N N . SER A 1 97 ? -1.353 4.424 18.233 1.00 95.69 97 SER A N 1
ATOM 751 C CA . SER A 1 97 ? -1.379 2.958 18.252 1.00 95.69 97 SER A CA 1
ATOM 752 C C . SER A 1 97 ? -1.363 2.340 16.849 1.00 95.69 97 SER A C 1
ATOM 754 O O . SER A 1 97 ? -1.024 1.167 16.723 1.00 95.69 97 SER A O 1
ATOM 756 N N . ASP A 1 98 ? -1.656 3.112 15.795 1.00 95.81 98 ASP A N 1
ATOM 757 C CA . ASP A 1 98 ? -1.577 2.669 14.397 1.00 95.81 98 ASP A CA 1
ATOM 758 C C . ASP A 1 98 ? -0.167 2.832 13.791 1.00 95.81 98 ASP A C 1
ATOM 760 O O . ASP A 1 98 ? 0.080 2.382 12.672 1.00 95.81 98 ASP A O 1
ATOM 764 N N . ILE A 1 99 ? 0.798 3.427 14.506 1.00 96.25 99 ILE A N 1
ATOM 765 C CA . ILE A 1 99 ? 2.183 3.572 14.014 1.00 96.25 99 ILE A CA 1
ATOM 766 C C . ILE A 1 99 ? 2.780 2.226 13.548 1.00 96.25 99 ILE A C 1
ATOM 768 O O . ILE A 1 99 ? 3.342 2.181 12.450 1.00 96.25 99 ILE A O 1
ATOM 772 N N . PRO A 1 100 ? 2.637 1.107 14.291 1.00 97.00 100 PRO A N 1
ATOM 773 C CA . PRO A 1 100 ? 3.126 -0.191 13.834 1.00 97.00 100 PRO A CA 1
ATOM 774 C C . PRO A 1 100 ? 2.471 -0.660 12.530 1.00 97.00 100 PRO A C 1
ATOM 776 O O . PRO A 1 100 ? 3.141 -1.281 11.708 1.00 97.00 100 PRO A O 1
ATOM 779 N N . LEU A 1 101 ? 1.187 -0.355 12.322 1.00 95.19 101 LEU A N 1
ATOM 780 C CA . LEU A 1 101 ? 0.466 -0.684 11.091 1.00 95.19 101 LEU A CA 1
ATOM 781 C C . LEU A 1 101 ? 1.046 0.087 9.900 1.00 95.19 101 LEU A C 1
ATOM 783 O O . LEU A 1 101 ? 1.367 -0.518 8.880 1.00 95.19 101 LEU A O 1
ATOM 787 N N . LEU A 1 102 ? 1.264 1.395 10.047 1.00 95.50 102 LEU A N 1
ATOM 788 C CA . LEU A 1 102 ? 1.865 2.226 8.998 1.00 95.50 102 LEU A CA 1
ATOM 789 C C . LEU A 1 102 ? 3.283 1.767 8.629 1.00 95.50 102 LEU A C 1
ATOM 791 O O . LEU A 1 102 ? 3.641 1.745 7.451 1.00 95.50 102 LEU A O 1
ATOM 795 N N . LEU A 1 103 ? 4.083 1.345 9.614 1.00 96.31 103 LEU A N 1
ATOM 796 C CA . LEU A 1 103 ? 5.404 0.763 9.360 1.00 96.31 103 LEU A CA 1
ATOM 797 C C . LEU A 1 103 ? 5.306 -0.548 8.569 1.00 96.31 103 LEU A C 1
ATOM 799 O O . LEU A 1 103 ? 6.065 -0.744 7.620 1.00 96.31 103 LEU A O 1
ATOM 803 N N . ARG A 1 104 ? 4.349 -1.424 8.904 1.00 96.50 104 ARG A N 1
ATOM 804 C CA . ARG A 1 104 ? 4.100 -2.652 8.132 1.00 96.50 104 ARG A CA 1
ATOM 805 C C . ARG A 1 104 ? 3.647 -2.347 6.705 1.00 96.50 104 ARG A C 1
ATOM 807 O O . ARG A 1 104 ? 4.150 -2.978 5.781 1.00 96.50 104 ARG A O 1
ATOM 814 N N . MET A 1 105 ? 2.778 -1.353 6.508 1.00 95.94 105 MET A N 1
ATOM 815 C CA . MET A 1 105 ? 2.360 -0.903 5.173 1.00 95.94 105 MET A CA 1
ATOM 816 C C . MET A 1 105 ? 3.548 -0.424 4.338 1.00 95.94 105 MET A C 1
ATOM 818 O O . MET A 1 105 ? 3.700 -0.830 3.186 1.00 95.94 105 MET A O 1
ATOM 822 N N . ARG A 1 106 ? 4.426 0.396 4.928 1.00 95.38 106 ARG A N 1
ATOM 823 C CA . ARG A 1 106 ? 5.653 0.857 4.272 1.00 95.38 106 ARG A CA 1
ATOM 824 C C . ARG A 1 106 ? 6.526 -0.318 3.834 1.00 95.38 106 ARG A C 1
ATOM 826 O O . ARG A 1 106 ? 6.917 -0.382 2.672 1.00 95.38 106 ARG A O 1
ATOM 833 N N . ASN A 1 107 ? 6.785 -1.250 4.751 1.00 95.25 107 ASN A N 1
ATOM 834 C CA . ASN A 1 107 ? 7.629 -2.413 4.490 1.00 95.25 107 ASN A CA 1
ATOM 835 C C . ASN A 1 107 ? 7.040 -3.314 3.400 1.00 95.25 107 ASN A C 1
ATOM 837 O O . ASN A 1 107 ? 7.775 -3.735 2.514 1.00 95.25 107 ASN A O 1
ATOM 841 N N . ALA A 1 108 ? 5.724 -3.551 3.417 1.00 95.38 108 ALA A N 1
ATOM 842 C CA . ALA A 1 108 ? 5.042 -4.322 2.379 1.00 95.38 108 ALA A CA 1
ATOM 843 C C . ALA A 1 108 ? 5.179 -3.665 0.994 1.00 95.38 108 ALA A C 1
ATOM 845 O O . ALA A 1 108 ? 5.411 -4.351 0.001 1.00 95.38 108 ALA A O 1
ATOM 846 N N . GLY A 1 109 ? 5.093 -2.331 0.921 1.00 94.44 109 GLY A N 1
ATOM 847 C CA . GLY A 1 109 ? 5.331 -1.586 -0.317 1.00 94.44 109 GLY A CA 1
ATOM 848 C C . GLY A 1 109 ? 6.763 -1.737 -0.838 1.00 94.44 109 GLY A C 1
ATOM 849 O O . GLY A 1 109 ? 6.958 -2.033 -2.017 1.00 94.44 109 GLY A O 1
ATOM 850 N N . SER A 1 110 ? 7.764 -1.584 0.034 1.00 93.88 110 SER A N 1
ATOM 851 C CA . SER A 1 110 ? 9.177 -1.766 -0.334 1.00 93.88 110 SER A CA 1
ATOM 852 C C . SER A 1 110 ? 9.478 -3.209 -0.748 1.00 93.88 110 SER A C 1
ATOM 854 O O . SER A 1 110 ? 10.145 -3.440 -1.752 1.00 93.88 110 SER A O 1
ATOM 856 N N . GLU A 1 111 ? 8.935 -4.200 -0.040 1.00 93.94 111 GLU A N 1
ATOM 857 C CA . GLU A 1 111 ? 9.067 -5.613 -0.404 1.00 93.94 111 GLU A CA 1
ATOM 858 C C . GLU A 1 111 ? 8.452 -5.906 -1.778 1.00 93.94 111 GLU A C 1
ATOM 860 O O . GLU A 1 111 ? 9.094 -6.550 -2.611 1.00 93.94 111 GLU A O 1
ATOM 865 N N . ALA A 1 112 ? 7.260 -5.371 -2.056 1.00 94.06 112 ALA A N 1
ATOM 866 C CA . ALA A 1 112 ? 6.604 -5.532 -3.349 1.00 94.06 112 ALA A CA 1
ATOM 867 C C . ALA A 1 112 ? 7.414 -4.904 -4.498 1.00 94.06 112 ALA A C 1
ATOM 869 O O . ALA A 1 112 ? 7.534 -5.507 -5.563 1.00 94.06 112 ALA A O 1
ATOM 870 N N . LEU A 1 113 ? 8.021 -3.729 -4.294 1.00 93.25 113 LEU A N 1
ATOM 871 C CA . LEU A 1 113 ? 8.900 -3.101 -5.291 1.00 93.25 113 LEU A CA 1
ATOM 872 C C . LEU A 1 113 ? 10.200 -3.886 -5.500 1.00 93.25 113 LEU A C 1
ATOM 874 O O . LEU A 1 113 ? 10.608 -4.105 -6.642 1.00 93.25 113 LEU A O 1
ATOM 878 N N . ARG A 1 114 ? 10.815 -4.379 -4.420 1.00 92.50 114 ARG A N 1
ATOM 879 C CA . ARG A 1 114 ? 12.011 -5.229 -4.498 1.00 92.50 114 ARG A CA 1
ATOM 880 C C . ARG A 1 114 ? 11.734 -6.534 -5.237 1.00 92.50 114 ARG A C 1
ATOM 882 O O . ARG A 1 114 ? 12.571 -6.965 -6.026 1.00 92.50 114 ARG A O 1
ATOM 889 N N . ALA A 1 115 ? 10.554 -7.129 -5.051 1.00 91.88 115 ALA A N 1
ATOM 890 C CA . ALA A 1 115 ? 10.122 -8.308 -5.804 1.00 91.88 115 ALA A CA 1
ATOM 891 C C . ALA A 1 115 ? 9.981 -8.033 -7.315 1.00 91.88 115 ALA A C 1
ATOM 893 O O . ALA A 1 115 ? 10.148 -8.944 -8.124 1.00 91.88 115 ALA A O 1
ATOM 894 N N . LEU A 1 116 ? 9.737 -6.777 -7.706 1.00 90.38 116 LEU A N 1
ATOM 895 C CA . LEU A 1 116 ? 9.752 -6.315 -9.100 1.00 90.38 116 LEU A CA 1
ATOM 896 C C . LEU A 1 116 ? 11.153 -5.893 -9.588 1.00 90.38 116 LEU A C 1
ATOM 898 O O . LEU A 1 116 ? 11.295 -5.446 -10.725 1.00 90.38 116 LEU A O 1
ATOM 902 N N . GLY A 1 117 ? 12.188 -6.029 -8.753 1.00 92.75 117 GLY A N 1
ATOM 903 C CA . GLY A 1 117 ? 13.566 -5.657 -9.078 1.00 92.75 117 GLY A CA 1
ATOM 904 C C . GLY A 1 117 ? 13.858 -4.157 -8.987 1.00 92.75 117 GLY A C 1
ATOM 905 O O . GLY A 1 117 ? 14.830 -3.692 -9.581 1.00 92.75 117 GLY A O 1
ATOM 906 N N . ILE A 1 118 ? 13.032 -3.385 -8.276 1.00 92.06 118 ILE A N 1
ATOM 907 C CA . ILE A 1 118 ? 13.212 -1.939 -8.091 1.00 92.06 118 ILE A CA 1
ATOM 908 C C . ILE A 1 118 ? 13.898 -1.676 -6.746 1.00 92.06 118 ILE A C 1
ATOM 910 O O . ILE A 1 118 ? 13.461 -2.191 -5.719 1.00 92.06 118 ILE A O 1
ATOM 914 N N . SER A 1 119 ? 14.970 -0.875 -6.762 1.00 89.69 119 SER A N 1
ATOM 915 C CA . SER A 1 119 ? 15.662 -0.414 -5.546 1.00 89.69 119 SER A CA 1
ATOM 916 C C . SER A 1 119 ? 14.816 0.598 -4.770 1.00 89.69 119 SER A C 1
ATOM 918 O O . SER A 1 119 ? 14.129 1.431 -5.370 1.00 89.69 119 SER A O 1
ATOM 920 N N . ASP A 1 120 ? 14.957 0.588 -3.447 1.00 85.25 120 ASP A N 1
ATOM 921 C CA . ASP A 1 120 ? 14.314 1.522 -2.520 1.00 85.25 120 ASP A CA 1
ATOM 922 C C . ASP A 1 120 ? 14.662 2.994 -2.832 1.00 85.25 120 ASP A C 1
ATOM 924 O O . ASP A 1 120 ? 13.851 3.883 -2.584 1.00 85.25 120 ASP A O 1
ATOM 928 N N . ASP A 1 121 ? 15.815 3.268 -3.460 1.00 88.44 121 ASP A N 1
ATOM 929 C CA . ASP A 1 121 ? 16.248 4.626 -3.851 1.00 88.44 121 ASP A CA 1
ATOM 930 C C . ASP A 1 121 ? 15.309 5.300 -4.867 1.00 88.44 121 ASP A C 1
ATOM 932 O O . ASP A 1 121 ? 15.271 6.527 -4.994 1.00 88.44 121 ASP A O 1
ATOM 936 N N . HIS A 1 122 ? 14.548 4.501 -5.619 1.00 86.56 122 HIS A N 1
ATOM 937 C CA . HIS A 1 122 ? 13.576 4.987 -6.595 1.00 86.56 122 HIS A CA 1
ATOM 938 C C . HIS A 1 122 ? 12.154 5.078 -6.026 1.00 86.56 122 HIS A C 1
ATOM 940 O O . HIS A 1 122 ? 11.253 5.561 -6.718 1.00 86.56 122 HIS A O 1
ATOM 946 N N . GLN A 1 123 ? 11.938 4.635 -4.784 1.00 87.94 123 GLN A N 1
ATOM 947 C CA . GLN A 1 123 ? 10.629 4.628 -4.147 1.00 87.94 123 GLN A CA 1
ATOM 948 C C . GLN A 1 123 ? 10.203 6.044 -3.743 1.00 87.94 123 GLN A C 1
ATOM 950 O O . GLN A 1 123 ? 10.942 6.798 -3.108 1.00 87.94 123 GLN A O 1
ATOM 955 N N . ARG A 1 124 ? 8.964 6.395 -4.088 1.00 89.38 124 ARG A N 1
ATOM 956 C CA . ARG A 1 124 ? 8.278 7.615 -3.651 1.00 89.38 124 ARG A CA 1
ATOM 957 C C . ARG A 1 124 ? 6.929 7.218 -3.054 1.00 89.38 124 ARG A C 1
ATOM 959 O O . ARG A 1 124 ? 6.343 6.240 -3.517 1.00 89.38 124 ARG A O 1
ATOM 966 N N . TYR A 1 125 ? 6.498 7.942 -2.024 1.00 84.62 125 TYR A N 1
ATOM 967 C CA . TYR A 1 125 ? 5.228 7.735 -1.320 1.00 84.62 125 TYR A CA 1
ATOM 968 C C . TYR A 1 125 ? 4.227 8.818 -1.704 1.00 84.62 125 TYR A C 1
ATOM 970 O O . TYR A 1 125 ? 4.685 9.962 -1.937 1.00 84.62 125 TYR A O 1
#

InterPro domains:
  IPR011146 HIT-like domain [PS51084] (47-125)
  IPR036265 HIT-like superfamily [G3DSA:3.30.428.10] (30-124)
  IPR036265 HIT-like superfamily [SSF54197] (42-120)